Protein AF-A0A6B3F5T6-F1 (afdb_monomer_lite)

Structure (mmCIF, N/CA/C/O backbone):
data_AF-A0A6B3F5T6-F1
#
_entry.id   AF-A0A6B3F5T6-F1
#
loop_
_atom_site.group_PDB
_atom_site.id
_atom_site.type_symbol
_atom_site.label_atom_id
_atom_site.label_alt_id
_atom_site.label_comp_id
_atom_site.label_asym_id
_atom_site.label_entity_id
_atom_site.label_seq_id
_atom_site.pdbx_PDB_ins_code
_atom_site.Cartn_x
_atom_site.Cartn_y
_atom_site.Cartn_z
_atom_site.occupancy
_atom_site.B_iso_or_equiv
_atom_site.auth_seq_id
_atom_site.auth_comp_id
_atom_site.auth_asym_id
_atom_site.auth_atom_id
_atom_site.pdbx_PDB_model_num
ATOM 1 N N . MET A 1 1 ? -8.289 0.024 16.172 1.00 75.12 1 MET A N 1
ATOM 2 C CA . MET A 1 1 ? -9.430 -0.375 15.311 1.00 75.12 1 MET A CA 1
ATOM 3 C C . MET A 1 1 ? -9.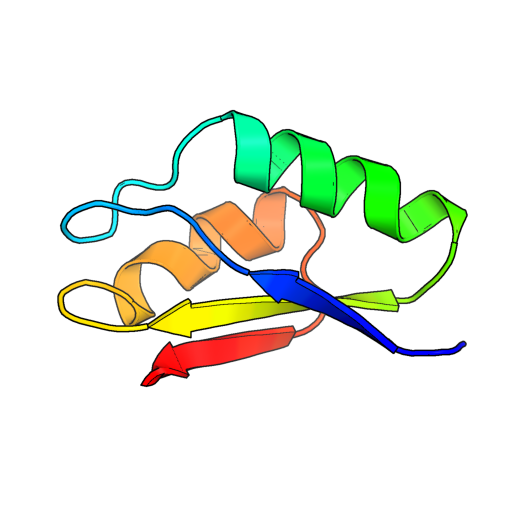071 -1.685 14.618 1.00 75.12 1 MET A C 1
ATOM 5 O O . MET A 1 1 ? -7.985 -2.193 14.857 1.00 75.12 1 MET A O 1
ATOM 9 N N . THR A 1 2 ? -9.962 -2.278 13.824 1.00 94.62 2 THR A N 1
ATOM 10 C CA . THR A 1 2 ? -9.610 -3.455 13.010 1.00 94.62 2 THR A CA 1
ATOM 11 C C . THR A 1 2 ? -8.666 -3.039 11.876 1.00 94.62 2 THR A C 1
ATOM 13 O O . THR A 1 2 ? -8.885 -2.000 11.246 1.00 94.62 2 THR A O 1
ATOM 16 N N . GLU A 1 3 ? -7.625 -3.834 11.620 1.00 97.88 3 GLU A N 1
ATOM 17 C CA . GLU A 1 3 ? -6.734 -3.640 10.470 1.00 97.88 3 GLU A CA 1
ATOM 18 C C . GLU A 1 3 ? -7.476 -3.959 9.160 1.00 97.88 3 GLU A C 1
ATOM 20 O O . GLU A 1 3 ? -8.185 -4.961 9.057 1.00 97.88 3 GLU A O 1
ATOM 25 N N . VAL A 1 4 ? -7.299 -3.110 8.147 1.00 98.38 4 VAL A N 1
ATOM 26 C CA . VAL A 1 4 ? -7.857 -3.283 6.800 1.00 98.38 4 VAL A CA 1
ATOM 27 C C . VAL A 1 4 ? -6.699 -3.501 5.844 1.00 98.38 4 VAL A C 1
ATOM 29 O O . VAL A 1 4 ? -5.969 -2.565 5.519 1.00 98.38 4 VAL A O 1
ATOM 32 N N . LEU A 1 5 ? -6.524 -4.742 5.397 1.00 98.56 5 LEU A N 1
ATOM 33 C CA . LEU A 1 5 ? -5.474 -5.068 4.441 1.00 98.56 5 LEU A CA 1
ATOM 34 C C . LEU A 1 5 ? -5.873 -4.605 3.038 1.00 98.56 5 LEU A C 1
ATOM 36 O O . LEU A 1 5 ? -6.918 -4.994 2.517 1.00 98.56 5 LEU A O 1
ATOM 40 N N . VAL A 1 6 ? -5.018 -3.795 2.420 1.00 98.62 6 VAL A N 1
ATOM 41 C CA . VAL A 1 6 ? -5.168 -3.322 1.042 1.00 98.62 6 VAL A CA 1
ATOM 42 C C . VAL A 1 6 ? -4.041 -3.912 0.208 1.00 98.62 6 VAL A C 1
ATOM 44 O O . VAL A 1 6 ? -2.869 -3.608 0.424 1.00 98.62 6 VAL A O 1
ATOM 47 N N . TYR A 1 7 ? -4.401 -4.763 -0.749 1.00 98.62 7 TYR A N 1
ATOM 48 C CA . TYR A 1 7 ? -3.447 -5.338 -1.690 1.00 98.62 7 TYR A CA 1
ATOM 49 C C . TYR A 1 7 ? -3.016 -4.293 -2.725 1.00 98.62 7 TYR A C 1
ATOM 51 O O . TYR A 1 7 ? -3.853 -3.600 -3.314 1.00 98.62 7 TYR A O 1
ATOM 59 N N . VAL A 1 8 ? -1.708 -4.161 -2.921 1.00 98.75 8 VAL A N 1
ATOM 60 C CA . VAL A 1 8 ? -1.109 -3.114 -3.747 1.00 98.75 8 VAL A CA 1
ATOM 61 C C . VAL A 1 8 ? -0.901 -3.632 -5.162 1.00 98.75 8 VAL A C 1
ATOM 63 O O . VAL A 1 8 ? -0.130 -4.561 -5.387 1.00 98.75 8 VAL A O 1
ATOM 66 N N . ASP A 1 9 ? -1.556 -2.987 -6.124 1.00 98.62 9 ASP A N 1
ATOM 67 C CA . ASP A 1 9 ? -1.237 -3.138 -7.540 1.00 98.62 9 ASP A CA 1
ATOM 68 C C . ASP A 1 9 ? -0.099 -2.173 -7.887 1.00 98.62 9 ASP A C 1
ATOM 70 O O . ASP A 1 9 ? -0.255 -0.946 -7.834 1.00 98.62 9 ASP A O 1
ATOM 74 N N . HIS A 1 10 ? 1.060 -2.734 -8.219 1.00 98.50 10 HIS A N 1
ATOM 75 C CA . HIS A 1 10 ? 2.210 -1.985 -8.691 1.00 98.50 10 HIS A CA 1
ATOM 76 C C . HIS A 1 10 ? 2.952 -2.738 -9.794 1.00 98.50 10 HIS A C 1
ATOM 78 O O . HIS A 1 10 ? 2.869 -3.959 -9.918 1.00 98.50 10 HIS A O 1
ATOM 84 N N . VAL A 1 11 ? 3.738 -1.999 -10.571 1.00 98.12 11 VAL A N 1
ATOM 85 C CA . VAL A 1 11 ? 4.709 -2.561 -11.515 1.00 98.12 11 VAL A CA 1
ATOM 86 C C . VAL A 1 11 ? 6.054 -1.923 -11.214 1.00 98.12 11 VAL A C 1
ATOM 88 O O . VAL A 1 11 ? 6.170 -0.707 -11.313 1.00 98.12 11 VAL A O 1
ATOM 91 N N . ASP A 1 12 ? 7.042 -2.724 -10.800 1.00 95.94 12 ASP A N 1
ATOM 92 C CA . ASP A 1 12 ? 8.397 -2.246 -10.476 1.00 95.94 12 ASP A CA 1
ATOM 93 C C . ASP A 1 12 ? 8.397 -1.002 -9.548 1.00 95.94 12 ASP A C 1
ATOM 95 O O . ASP A 1 12 ? 9.067 -0.006 -9.809 1.00 95.94 12 ASP A O 1
ATOM 99 N N . GLY A 1 13 ? 7.588 -1.028 -8.480 1.00 97.50 13 GLY A N 1
ATOM 100 C CA . GLY A 1 13 ? 7.442 0.076 -7.518 1.00 97.50 13 GLY A CA 1
ATOM 101 C C . GLY A 1 13 ? 6.482 1.199 -7.922 1.00 97.50 13 GLY A C 1
ATOM 102 O O . GLY A 1 13 ? 6.096 2.006 -7.078 1.00 97.50 13 GLY A O 1
ATOM 103 N N . ALA A 1 14 ? 6.014 1.236 -9.172 1.00 98.31 14 ALA A N 1
ATOM 104 C CA . ALA A 1 14 ? 5.011 2.202 -9.608 1.00 98.31 14 ALA A CA 1
ATOM 105 C C . ALA A 1 14 ? 3.605 1.750 -9.187 1.00 98.31 14 ALA A C 1
ATOM 107 O O . ALA A 1 14 ? 3.008 0.872 -9.816 1.00 98.31 14 ALA A O 1
ATOM 108 N N . VAL A 1 15 ? 3.076 2.349 -8.117 1.00 98.56 15 VAL A N 1
ATOM 109 C CA . VAL A 1 15 ? 1.735 2.051 -7.592 1.00 98.56 15 VAL A CA 1
ATOM 110 C C . VAL A 1 15 ? 0.658 2.621 -8.509 1.00 98.56 15 VAL A C 1
ATOM 112 O O . VAL A 1 15 ? 0.706 3.787 -8.909 1.00 98.56 15 VAL A O 1
ATOM 115 N N . ARG A 1 16 ? -0.366 1.821 -8.816 1.00 98.50 16 ARG A N 1
ATOM 116 C CA . ARG A 1 16 ? -1.502 2.300 -9.604 1.00 98.50 16 ARG A CA 1
ATOM 117 C C . ARG A 1 16 ? -2.474 3.108 -8.750 1.00 98.50 16 ARG A C 1
ATOM 119 O O . ARG A 1 16 ? -2.760 2.780 -7.600 1.00 98.50 16 ARG A O 1
ATOM 126 N N . LYS A 1 17 ? -3.076 4.126 -9.370 1.00 98.44 17 LYS A N 1
ATOM 127 C CA . LYS A 1 17 ? -4.069 5.021 -8.753 1.00 98.44 17 LYS A CA 1
ATOM 128 C C . LYS A 1 17 ? -5.174 4.300 -7.953 1.00 98.44 17 LYS A C 1
ATOM 130 O O . LYS A 1 17 ? -5.442 4.759 -6.844 1.00 98.44 17 LYS A O 1
ATOM 135 N N . PRO A 1 18 ? -5.782 3.186 -8.421 1.00 98.56 18 PRO A N 1
ATOM 136 C CA . PRO A 1 18 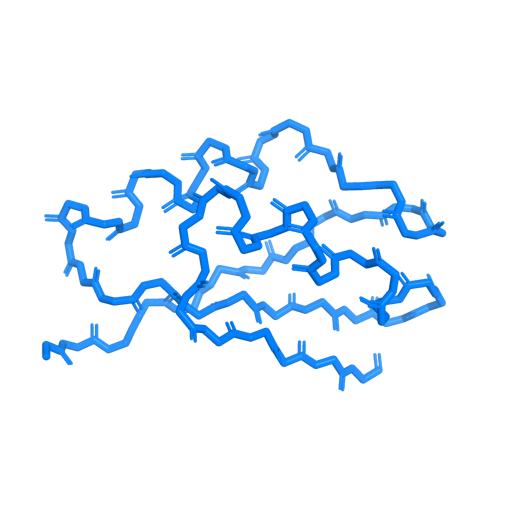? -6.843 2.523 -7.661 1.00 98.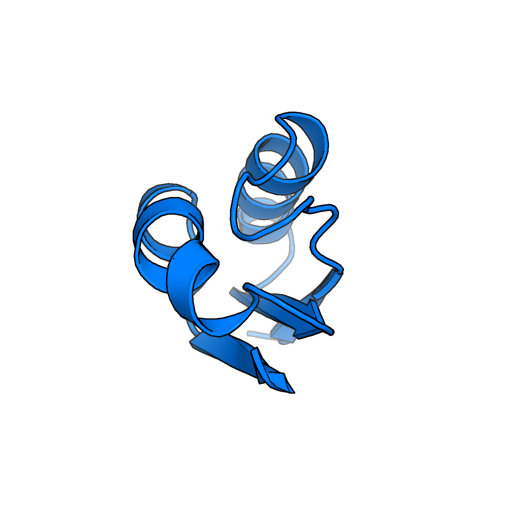56 18 PRO A CA 1
ATOM 137 C C . PRO A 1 18 ? -6.409 2.068 -6.263 1.00 98.56 18 PRO A C 1
ATOM 139 O O . PRO A 1 18 ? -7.172 2.222 -5.316 1.00 98.56 18 PRO A O 1
ATOM 142 N N . THR A 1 19 ? -5.175 1.585 -6.084 1.00 98.62 19 THR A N 1
ATOM 143 C CA . THR A 1 19 ? -4.664 1.222 -4.750 1.00 98.62 19 THR A CA 1
ATOM 144 C C . THR A 1 19 ? -4.620 2.430 -3.812 1.00 98.62 19 THR A C 1
ATOM 146 O O . THR A 1 19 ? -4.989 2.319 -2.644 1.00 98.62 19 THR A O 1
ATOM 149 N N . LEU A 1 20 ? -4.215 3.595 -4.317 1.00 98.75 20 LEU A N 1
ATOM 150 C CA . LEU A 1 20 ? -4.117 4.831 -3.532 1.00 98.75 20 LEU A CA 1
ATOM 151 C C . LEU A 1 20 ? -5.506 5.334 -3.099 1.00 98.75 20 LEU A C 1
ATOM 153 O O . LEU A 1 20 ? -5.704 5.788 -1.966 1.00 98.75 20 LEU A O 1
ATOM 157 N N . GLU A 1 21 ? -6.492 5.203 -3.987 1.00 98.69 21 GLU A N 1
ATOM 158 C CA . GLU A 1 21 ? -7.897 5.498 -3.695 1.00 98.69 21 GLU A CA 1
ATOM 159 C C . GLU A 1 21 ? -8.469 4.523 -2.655 1.00 98.69 21 GLU A C 1
ATOM 161 O O . GLU A 1 21 ? -9.120 4.955 -1.701 1.00 98.69 21 GLU A O 1
ATOM 166 N N . LEU A 1 22 ? -8.166 3.224 -2.776 1.00 98.62 22 LEU A N 1
ATOM 167 C CA . LEU A 1 22 ? -8.581 2.200 -1.814 1.00 98.62 22 LEU A CA 1
ATOM 168 C C . LEU A 1 22 ? -7.975 2.425 -0.426 1.00 98.62 22 LEU A C 1
ATOM 170 O O . LEU A 1 22 ? -8.706 2.344 0.558 1.00 98.62 22 LEU A O 1
ATOM 174 N N . LEU A 1 23 ? -6.687 2.774 -0.325 1.00 98.31 23 LEU A N 1
ATOM 175 C CA . LEU A 1 23 ? -6.065 3.154 0.951 1.00 98.31 23 LEU A CA 1
ATOM 176 C C . LEU A 1 23 ? -6.768 4.354 1.589 1.00 98.31 23 LEU A C 1
ATOM 178 O O . LEU A 1 23 ? -7.035 4.370 2.793 1.00 98.31 23 LEU A O 1
ATOM 182 N N . THR A 1 24 ? -7.140 5.339 0.771 1.00 98.31 24 THR A N 1
ATOM 183 C CA . THR A 1 24 ? -7.873 6.507 1.256 1.00 98.31 24 THR A CA 1
ATOM 184 C C . THR A 1 24 ? -9.256 6.137 1.785 1.00 98.31 24 THR A C 1
ATOM 186 O O . THR A 1 24 ? -9.653 6.640 2.838 1.00 98.31 24 THR A O 1
ATOM 189 N N . LEU A 1 25 ? -9.972 5.247 1.094 1.00 98.25 25 LEU A N 1
ATOM 190 C CA . LEU A 1 25 ? -11.285 4.758 1.514 1.00 98.25 25 LEU A CA 1
ATOM 191 C C . LEU A 1 25 ? -11.212 3.849 2.745 1.00 98.25 25 LEU A C 1
ATOM 193 O O . LEU A 1 25 ? -12.089 3.944 3.603 1.00 98.25 25 LEU A O 1
ATOM 197 N N . ALA A 1 26 ? -10.167 3.027 2.875 1.00 98.19 26 ALA A N 1
ATOM 198 C CA . ALA A 1 26 ? -9.980 2.099 3.990 1.00 98.19 26 ALA A CA 1
ATOM 199 C C . ALA A 1 26 ? -10.001 2.807 5.356 1.00 98.19 26 ALA A C 1
ATOM 201 O O . ALA A 1 26 ? -10.562 2.273 6.312 1.00 98.19 26 ALA A O 1
ATOM 202 N N . ARG A 1 27 ? -9.523 4.060 5.430 1.00 96.69 27 ARG A N 1
ATOM 203 C CA . ARG A 1 27 ? -9.589 4.896 6.646 1.00 96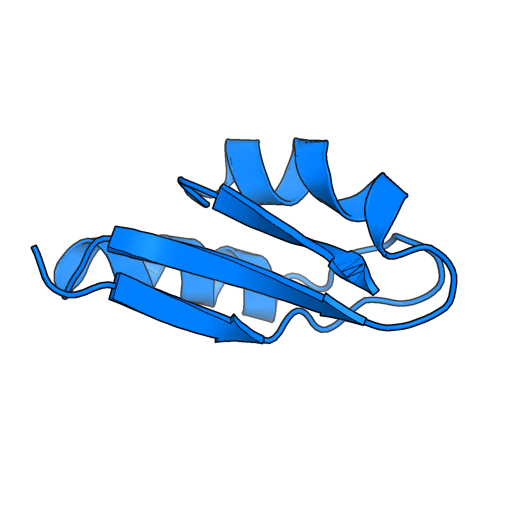.69 27 ARG A CA 1
ATOM 204 C C . ARG A 1 27 ? -11.002 5.111 7.187 1.00 96.69 27 ARG A C 1
ATOM 206 O O . ARG A 1 27 ? -11.168 5.399 8.365 1.00 96.69 27 ARG A O 1
ATOM 213 N N . ARG A 1 28 ? -12.031 4.995 6.341 1.00 96.88 28 ARG A N 1
ATOM 214 C CA . ARG A 1 28 ? -13.433 5.143 6.764 1.00 96.88 28 ARG A CA 1
ATOM 215 C C . ARG A 1 28 ? -13.935 3.946 7.568 1.00 96.88 28 ARG A C 1
ATOM 217 O O . ARG A 1 28 ? -14.946 4.073 8.248 1.00 96.88 28 ARG A O 1
ATOM 224 N N . VAL A 1 29 ? -13.267 2.797 7.458 1.00 95.88 29 VAL A N 1
ATOM 225 C CA . VAL A 1 29 ? -13.733 1.521 8.022 1.00 95.88 29 VAL A CA 1
ATOM 226 C C . VAL A 1 29 ? -12.703 0.837 8.928 1.00 95.88 29 VAL A C 1
ATOM 228 O O . VAL A 1 29 ? -13.060 -0.105 9.628 1.00 95.88 29 VAL A O 1
ATOM 231 N N . GLY A 1 30 ? -11.451 1.307 8.969 1.00 97.69 30 GLY A N 1
ATOM 232 C CA . GLY A 1 30 ? -10.402 0.723 9.804 1.00 97.69 30 GLY A CA 1
ATOM 233 C C . GLY A 1 30 ? -9.033 1.386 9.632 1.00 97.69 30 GLY A C 1
ATOM 234 O O . GLY A 1 30 ? -8.914 2.470 9.061 1.00 97.69 30 GLY A O 1
ATOM 235 N N . GLU A 1 31 ? -7.997 0.717 10.134 1.00 98.12 31 GLU A N 1
ATOM 236 C CA . GLU A 1 31 ? -6.597 1.138 9.995 1.00 98.12 31 GLU A CA 1
ATOM 237 C C . GLU A 1 31 ? -5.976 0.493 8.738 1.00 98.12 31 GLU A C 1
ATOM 239 O O . GLU A 1 31 ? -5.854 -0.734 8.695 1.00 98.12 31 GLU A O 1
ATOM 244 N N . PRO A 1 32 ? -5.606 1.261 7.693 1.00 98.50 32 PRO A N 1
ATOM 245 C CA . PRO A 1 32 ? -5.142 0.690 6.428 1.00 98.50 32 PRO A CA 1
ATOM 246 C C . PRO A 1 32 ? -3.727 0.112 6.532 1.00 98.50 32 PRO A C 1
ATOM 248 O O . PRO A 1 32 ? -2.770 0.842 6.786 1.00 98.50 32 PRO A O 1
ATOM 251 N N . VAL A 1 33 ? -3.567 -1.177 6.244 1.00 98.81 33 VAL A N 1
ATOM 252 C CA . VAL A 1 33 ? -2.262 -1.839 6.109 1.00 98.81 33 VAL A CA 1
ATOM 253 C C . VAL A 1 33 ? -2.065 -2.215 4.646 1.00 98.81 33 VAL A C 1
ATOM 255 O O . VAL A 1 33 ? -2.844 -2.987 4.091 1.00 98.81 33 VAL A O 1
ATOM 258 N N . ALA A 1 34 ? -1.036 -1.669 4.005 1.00 98.81 34 ALA A N 1
ATOM 259 C CA . ALA A 1 34 ? -0.745 -1.977 2.611 1.00 98.81 34 ALA A CA 1
ATOM 260 C C . ALA A 1 34 ? 0.085 -3.263 2.499 1.00 98.81 34 ALA A C 1
ATOM 262 O O . ALA A 1 34 ? 1.037 -3.452 3.255 1.00 98.81 34 ALA A O 1
ATOM 263 N N . VAL A 1 35 ? -0.257 -4.126 1.543 1.00 98.81 35 VAL A N 1
ATOM 264 C CA . VAL A 1 35 ? 0.479 -5.359 1.228 1.00 98.81 35 VAL A CA 1
ATOM 265 C C . VAL A 1 35 ? 0.977 -5.272 -0.210 1.00 98.81 35 VAL A C 1
ATOM 267 O O . VAL A 1 35 ? 0.173 -5.358 -1.137 1.00 98.81 35 VAL A O 1
ATOM 270 N N . ALA A 1 36 ? 2.284 -5.093 -0.392 1.00 98.62 36 ALA A N 1
ATOM 271 C CA . ALA A 1 36 ? 2.941 -5.037 -1.696 1.00 98.62 36 ALA A CA 1
ATOM 272 C C . ALA A 1 36 ? 3.814 -6.277 -1.893 1.00 98.62 36 ALA A C 1
ATOM 274 O O . ALA A 1 36 ? 4.588 -6.630 -1.008 1.00 98.62 36 ALA A O 1
ATOM 275 N N . LEU A 1 37 ? 3.678 -6.948 -3.035 1.00 98.31 37 LEU A N 1
ATOM 276 C CA . LEU A 1 37 ? 4.382 -8.196 -3.318 1.00 98.31 37 LEU A CA 1
ATOM 277 C C . LEU A 1 37 ? 5.127 -8.112 -4.647 1.00 98.31 37 LEU A C 1
ATOM 279 O O . LEU A 1 37 ? 4.597 -7.623 -5.643 1.00 98.31 37 LEU A O 1
ATOM 283 N N . GLY A 1 38 ? 6.314 -8.706 -4.684 1.00 97.62 38 GLY A N 1
ATOM 284 C CA . GLY A 1 38 ? 7.103 -8.879 -5.893 1.00 97.62 38 GLY A CA 1
ATOM 285 C C . GLY A 1 38 ? 8.144 -7.786 -6.117 1.00 97.62 38 GLY A C 1
ATOM 286 O O . GLY A 1 38 ? 8.464 -6.969 -5.253 1.00 97.62 38 GLY A O 1
ATOM 287 N N . LYS A 1 39 ? 8.734 -7.797 -7.316 1.00 98.00 39 LYS A N 1
ATOM 288 C CA . LYS A 1 39 ? 9.838 -6.899 -7.670 1.00 98.00 39 LYS A CA 1
ATOM 289 C C . LYS A 1 39 ? 9.396 -5.436 -7.571 1.00 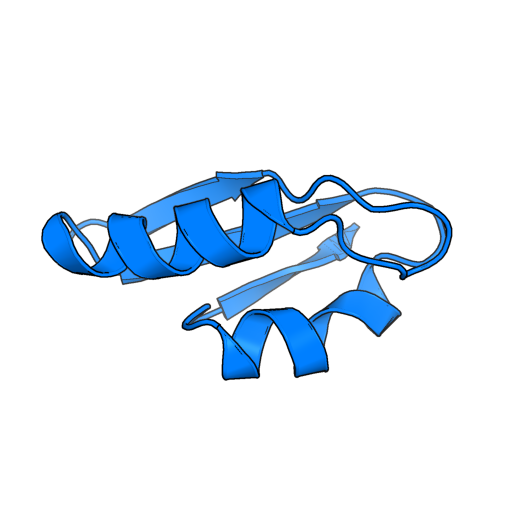98.00 39 LYS A C 1
ATOM 291 O O . LYS A 1 39 ? 8.411 -5.033 -8.189 1.00 98.00 39 LYS A O 1
ATOM 296 N N . GLY A 1 40 ? 10.145 -4.644 -6.811 1.00 97.81 40 GLY A N 1
ATOM 297 C CA . GLY A 1 40 ? 9.822 -3.239 -6.586 1.00 97.81 40 GLY A CA 1
ATOM 298 C C . GLY A 1 40 ? 8.876 -2.976 -5.402 1.00 97.81 40 GLY A C 1
ATOM 299 O O . GLY A 1 40 ? 8.386 -1.859 -5.264 1.00 97.81 40 GLY A O 1
ATOM 300 N N . ALA A 1 41 ? 8.537 -3.979 -4.578 1.00 98.44 41 ALA A N 1
ATOM 301 C CA . ALA A 1 41 ? 7.579 -3.796 -3.484 1.00 98.44 41 ALA A CA 1
ATOM 302 C C . ALA A 1 41 ? 8.064 -2.804 -2.410 1.00 98.44 41 ALA A C 1
ATOM 304 O O . ALA A 1 41 ? 7.270 -1.997 -1.922 1.00 98.44 41 ALA A O 1
ATOM 305 N N . ALA A 1 42 ? 9.354 -2.818 -2.059 1.00 98.19 42 ALA A N 1
ATOM 306 C CA . ALA A 1 42 ? 9.924 -1.924 -1.044 1.00 98.19 42 ALA A CA 1
ATOM 307 C C . ALA A 1 42 ? 9.833 -0.442 -1.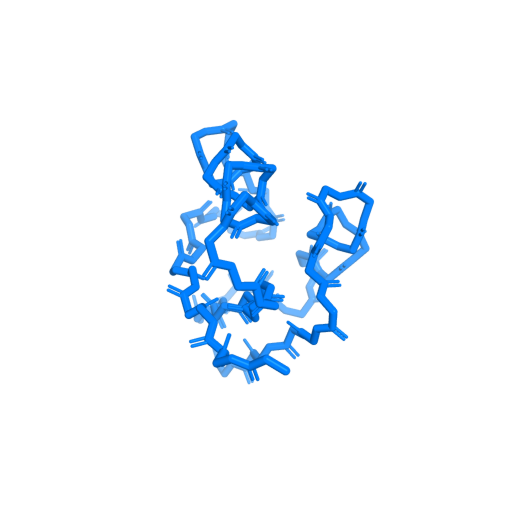451 1.00 98.19 42 ALA A C 1
ATOM 309 O O . ALA A 1 42 ? 9.620 0.437 -0.617 1.00 98.19 42 ALA A O 1
ATOM 310 N N . GLU A 1 43 ? 9.921 -0.176 -2.749 1.00 98.44 43 GLU A N 1
ATOM 311 C CA . GLU A 1 43 ? 9.902 1.138 -3.379 1.00 98.44 43 GLU A CA 1
ATOM 312 C C . GLU A 1 43 ? 8.517 1.800 -3.302 1.00 98.44 43 GLU A C 1
ATOM 314 O O . GLU A 1 43 ? 8.409 3.023 -3.377 1.00 98.44 43 GLU A O 1
ATOM 319 N N . THR A 1 44 ? 7.456 1.020 -3.073 1.00 98.56 44 THR A N 1
ATOM 320 C CA . THR A 1 44 ? 6.087 1.541 -2.929 1.00 98.56 44 THR A CA 1
ATOM 321 C C . THR A 1 44 ? 5.844 2.263 -1.596 1.00 98.56 44 THR A C 1
ATOM 323 O O . THR A 1 44 ? 4.894 3.042 -1.481 1.00 98.56 44 THR A O 1
ATOM 326 N N . ALA A 1 45 ? 6.680 2.027 -0.577 1.00 98.38 45 ALA A N 1
ATOM 327 C CA . ALA A 1 45 ? 6.370 2.361 0.814 1.00 98.38 45 ALA A CA 1
ATOM 328 C C . ALA A 1 45 ? 6.095 3.855 1.055 1.00 98.38 45 ALA A C 1
ATOM 330 O O . ALA A 1 45 ? 5.139 4.190 1.756 1.00 98.38 45 ALA A O 1
ATOM 331 N N . ALA A 1 46 ? 6.888 4.745 0.448 1.00 98.44 46 ALA A N 1
ATOM 332 C CA . ALA A 1 46 ? 6.714 6.190 0.597 1.00 98.44 46 ALA A CA 1
ATOM 333 C C . ALA A 1 46 ? 5.360 6.655 0.038 1.00 98.44 46 ALA A C 1
ATOM 335 O O . ALA A 1 46 ? 4.579 7.288 0.747 1.00 98.44 46 ALA A O 1
ATOM 336 N N . THR A 1 47 ? 5.031 6.253 -1.193 1.00 98.56 47 THR A N 1
ATOM 337 C CA . THR A 1 47 ? 3.755 6.595 -1.833 1.00 98.56 47 THR A CA 1
ATOM 338 C C . THR A 1 47 ? 2.564 6.028 -1.057 1.00 98.56 47 THR A C 1
ATOM 340 O O . THR A 1 47 ? 1.568 6.712 -0.845 1.00 98.56 47 THR A O 1
ATOM 343 N N . LEU A 1 48 ? 2.644 4.785 -0.578 1.00 98.69 48 LEU A N 1
ATOM 344 C CA . LEU A 1 48 ? 1.551 4.180 0.193 1.00 98.69 48 LEU A CA 1
ATOM 345 C C . LEU A 1 48 ? 1.332 4.893 1.538 1.00 98.69 48 LEU A C 1
ATOM 347 O O . LEU A 1 48 ? 0.182 5.080 1.948 1.00 98.69 48 LEU A O 1
ATOM 351 N N . ALA A 1 49 ? 2.408 5.328 2.201 1.00 98.38 49 ALA A N 1
ATOM 352 C CA . ALA A 1 49 ? 2.334 6.101 3.439 1.00 98.38 49 ALA A CA 1
ATOM 353 C C . ALA A 1 49 ? 1.660 7.468 3.223 1.00 98.38 49 ALA A C 1
ATOM 355 O O . ALA A 1 49 ? 0.757 7.827 3.981 1.00 98.38 49 ALA A O 1
ATOM 356 N N . GLU A 1 50 ? 2.002 8.184 2.145 1.00 98.25 50 GLU A N 1
ATOM 357 C CA . GLU A 1 50 ? 1.342 9.446 1.757 1.00 98.25 50 GLU A CA 1
ATOM 358 C C . GLU A 1 50 ? -0.177 9.274 1.569 1.00 98.25 50 GLU A C 1
ATOM 360 O O . GLU A 1 50 ? -0.970 10.161 1.895 1.00 98.25 50 GLU A O 1
ATOM 365 N N . HIS A 1 51 ? -0.605 8.093 1.115 1.00 98.38 51 HIS A N 1
ATOM 366 C CA . HIS A 1 51 ? -2.010 7.771 0.878 1.00 98.38 51 HIS A CA 1
ATOM 367 C C . HIS A 1 51 ? -2.727 7.083 2.049 1.00 98.38 51 HIS A C 1
ATOM 369 O O . HIS A 1 51 ? -3.923 6.800 1.944 1.00 98.38 51 HIS A O 1
ATOM 375 N N . GLY A 1 52 ? -2.072 6.928 3.203 1.00 97.31 52 GLY A N 1
ATOM 376 C CA . GLY A 1 52 ? -2.722 6.529 4.454 1.00 97.31 52 GLY A CA 1
ATOM 377 C C . GLY A 1 52 ? -2.439 5.127 4.955 1.00 97.31 52 GLY A C 1
ATOM 378 O O . GLY A 1 52 ? -3.117 4.705 5.891 1.00 97.31 52 GLY A O 1
ATOM 379 N N . ALA A 1 53 ? -1.483 4.409 4.367 1.00 98.56 53 ALA A N 1
ATOM 380 C CA . ALA A 1 53 ? -1.013 3.165 4.956 1.00 98.56 53 ALA A CA 1
ATOM 381 C C . ALA A 1 53 ? -0.348 3.447 6.316 1.00 98.56 53 ALA A C 1
ATOM 383 O O . ALA A 1 53 ? 0.622 4.198 6.388 1.00 98.56 53 ALA A O 1
ATOM 384 N N . VAL A 1 54 ? -0.847 2.829 7.391 1.00 98.19 54 VAL A N 1
ATOM 385 C CA . VAL A 1 54 ? -0.222 2.905 8.728 1.00 98.19 54 VAL A CA 1
ATOM 386 C C . VAL A 1 54 ? 0.948 1.932 8.865 1.00 98.19 54 VAL A C 1
ATOM 388 O O . VAL A 1 54 ? 1.833 2.115 9.697 1.00 98.19 54 VAL A O 1
ATOM 391 N N . ARG A 1 55 ? 0.955 0.890 8.030 1.00 98.44 55 ARG A N 1
ATOM 392 C CA . ARG A 1 55 ? 2.033 -0.086 7.896 1.00 98.44 55 ARG A CA 1
ATOM 393 C C . ARG A 1 55 ? 2.071 -0.576 6.455 1.00 98.44 55 ARG A C 1
ATOM 395 O O . ARG A 1 55 ? 1.022 -0.753 5.835 1.00 98.44 55 ARG A O 1
ATOM 402 N N . VAL A 1 56 ? 3.274 -0.814 5.948 1.00 98.62 56 VAL A N 1
ATOM 403 C CA . VAL A 1 56 ? 3.503 -1.409 4.629 1.00 98.62 56 VAL A CA 1
ATOM 404 C C . VAL A 1 56 ? 4.211 -2.740 4.843 1.00 98.62 56 VAL A C 1
ATOM 406 O O . VAL A 1 56 ? 5.263 -2.791 5.476 1.00 98.62 56 VAL A O 1
ATOM 409 N N . LEU A 1 57 ? 3.595 -3.819 4.372 1.00 98.69 57 LEU A N 1
ATOM 410 C CA . LEU A 1 57 ? 4.141 -5.169 4.381 1.00 98.69 57 LEU A CA 1
ATOM 411 C C . LEU A 1 57 ? 4.647 -5.480 2.977 1.00 98.69 57 LEU A C 1
ATOM 413 O O . LEU A 1 57 ? 3.884 -5.371 2.017 1.00 98.69 57 LEU A O 1
ATOM 417 N N . THR A 1 58 ? 5.916 -5.859 2.867 1.00 98.12 58 THR A N 1
ATOM 418 C CA . THR A 1 58 ? 6.565 -6.139 1.582 1.00 98.12 58 THR A CA 1
ATOM 419 C C . THR A 1 58 ? 7.171 -7.534 1.570 1.00 98.12 58 THR A C 1
ATOM 421 O O . THR A 1 58 ? 7.778 -7.924 2.572 1.00 98.12 58 THR A O 1
ATOM 424 N N . ALA A 1 59 ? 7.055 -8.253 0.453 1.00 93.81 59 ALA A N 1
ATOM 425 C CA . ALA A 1 59 ? 7.729 -9.531 0.218 1.00 93.81 59 ALA A CA 1
ATOM 426 C C . ALA A 1 59 ? 8.077 -9.729 -1.262 1.00 93.81 59 ALA A C 1
ATOM 428 O O . ALA A 1 59 ? 7.338 -9.194 -2.120 1.00 93.81 59 ALA A O 1
#

Foldseek 3Di:
DDEDEQEFDDDQLRTDPVSLVVLLVVVVPDQYAYEAEDHNQVSVVVVSVVSRHPYYHYD

Sequence (59 aa):
MTEVLVYVDHVDGAVRKPTLELLTLARRVGEPVAVALGKGAAETAATLAEHGAVRVLTA

Radius of gyration: 10.13 Å; chains: 1; bounding box: 24×19×27 Å

pLDDT: mean 97.7, std 3.11, range [75.12, 98.81]

Secondary structure (DSSP, 8-state):
--EEEEE--EETTEE-HHHHHHHHHHTTTSEEEEEE-STTTGGGHHHHHHTT-SEEEE-